Protein AF-A0AAW2PVL2-F1 (afdb_monomer_lite)

pLDDT: mean 72.45, std 17.01, range [35.97, 93.38]

Secondary structure (DSSP, 8-state):
---TT--HHHHHHHHHHHHHHHHHTTSTTS-S-----SSHHHHHHHHHHHTT-SSS---------------EEEEEEE-SSEEEEEEEE--TT---EEEEEEE-TT-B--STTT-B--EEEEE-TT--S-------

Sequence (136 aa):
MRTGTESEEQIQKRLRNAKAELEQRNSPGLFDHILVNDNLDTCYEKLKKLLGLADGVKSTQESVLKPVDVSLEHTVSKTDHKILINCGARELGKPAKNMFVLDLALMKGGAPGRTRGLRFYTIDPSSNGFDAEALS

Radius of gyration: 24.82 Å; chains: 1; bounding box: 62×37×52 Å

InterPro domains:
  IPR008145 Guanylate kinase/L-type calcium channel beta subunit [PF00625] (2-51)
  IPR027417 P-loop containing nucleoside triphosphate hydrolase [G3DSA:3.40.50.300] (1-52)
  IPR027417 P-loop containing nucleoside triphosphate hydrolase [SSF52540] (3-51)

Structure (mmCIF, N/CA/C/O backbone):
data_AF-A0AAW2PVL2-F1
#
_entry.id   AF-A0AAW2PVL2-F1
#
loop_
_atom_site.group_PDB
_atom_site.id
_atom_site.type_symbol
_atom_site.label_atom_id
_atom_site.label_alt_id
_atom_site.label_comp_id
_atom_site.label_asym_id
_atom_site.label_entity_id
_atom_site.label_seq_id
_atom_site.pdbx_PDB_ins_code
_atom_site.Cartn_x
_atom_site.Cartn_y
_atom_site.Cartn_z
_atom_site.occupancy
_atom_site.B_iso_or_equiv
_atom_site.auth_seq_id
_atom_site.auth_comp_id
_atom_site.auth_asym_id
_atom_site.auth_atom_id
_atom_site.pdbx_PDB_model_num
ATOM 1 N N . MET A 1 1 ? -26.236 4.013 12.114 1.00 43.38 1 MET A N 1
ATOM 2 C CA . MET A 1 1 ? -26.131 2.632 12.632 1.00 43.38 1 MET A CA 1
ATOM 3 C C . MET A 1 1 ? -25.127 2.669 13.780 1.00 43.38 1 MET A C 1
ATOM 5 O O . MET A 1 1 ? -23.994 3.054 13.535 1.00 43.38 1 MET A O 1
ATOM 9 N N . ARG A 1 2 ? -25.538 2.430 15.034 1.00 44.91 2 ARG A N 1
ATOM 10 C CA . ARG A 1 2 ? -24.586 2.288 16.151 1.00 44.91 2 ARG A CA 1
ATOM 11 C C . ARG A 1 2 ? -24.025 0.868 16.069 1.00 44.91 2 ARG A C 1
ATOM 13 O O . ARG A 1 2 ? -24.807 -0.077 16.131 1.00 44.91 2 ARG A O 1
ATOM 20 N N . THR A 1 3 ? -22.719 0.710 15.876 1.00 60.12 3 THR A N 1
ATOM 21 C CA . THR A 1 3 ? -22.041 -0.579 16.057 1.00 60.12 3 THR A CA 1
ATOM 22 C C . THR A 1 3 ? -22.243 -0.984 17.518 1.00 60.12 3 THR A C 1
ATOM 24 O O . THR A 1 3 ? -21.712 -0.342 18.416 1.00 60.12 3 THR A O 1
ATOM 27 N N . GLY A 1 4 ? -23.074 -1.996 17.780 1.00 59.78 4 GLY A N 1
ATOM 28 C CA . GLY A 1 4 ? -23.516 -2.375 19.133 1.00 59.78 4 GLY A CA 1
ATOM 29 C C . GLY A 1 4 ? -22.434 -2.966 20.048 1.00 59.78 4 GLY A C 1
ATOM 30 O O . GLY A 1 4 ? -22.766 -3.535 21.080 1.00 59.78 4 GLY A O 1
ATOM 31 N N . THR A 1 5 ? -21.159 -2.869 19.672 1.00 59.12 5 THR A N 1
ATOM 32 C CA . THR A 1 5 ? -20.019 -3.505 20.349 1.00 59.12 5 THR A CA 1
ATOM 33 C C . THR A 1 5 ? -18.901 -2.524 20.705 1.00 59.12 5 THR A C 1
ATOM 35 O O . THR A 1 5 ? -17.828 -2.957 21.111 1.00 59.12 5 THR A O 1
ATOM 38 N N . GLU A 1 6 ? -19.110 -1.219 20.528 1.00 60.91 6 GLU A N 1
ATOM 39 C CA . GLU A 1 6 ? -18.089 -0.198 20.784 1.00 60.91 6 GLU A CA 1
ATOM 40 C C . GLU A 1 6 ? -18.513 0.741 21.912 1.00 60.91 6 GLU A C 1
ATOM 42 O O . GLU A 1 6 ? -19.671 1.160 21.973 1.00 60.91 6 GLU A O 1
ATOM 47 N N . SER A 1 7 ? -17.573 1.084 22.798 1.00 73.88 7 SER A N 1
ATOM 48 C CA . SER A 1 7 ? -17.807 2.096 23.831 1.00 73.88 7 SER A CA 1
ATOM 49 C C . SER A 1 7 ? -17.873 3.500 23.217 1.00 73.88 7 SER A C 1
ATOM 51 O O . SER A 1 7 ? -17.339 3.754 22.131 1.00 73.88 7 SER A O 1
ATOM 53 N N . GLU A 1 8 ? -18.516 4.442 23.905 1.00 75.94 8 GLU A N 1
ATOM 54 C CA . GLU A 1 8 ? -18.690 5.811 23.407 1.00 75.94 8 GLU A CA 1
ATOM 55 C C . GLU A 1 8 ? -17.344 6.518 23.170 1.00 75.94 8 GLU A C 1
ATOM 57 O O . GLU A 1 8 ? -17.177 7.237 22.183 1.00 75.94 8 GLU A O 1
ATOM 62 N N . GLU A 1 9 ? -16.335 6.220 23.988 1.00 74.94 9 GLU A N 1
ATOM 63 C CA . GLU A 1 9 ? -14.974 6.739 23.843 1.00 74.94 9 GLU A CA 1
ATOM 64 C C . GLU A 1 9 ? -14.282 6.196 22.583 1.00 74.94 9 GLU A C 1
ATOM 66 O O . GLU A 1 9 ? -13.552 6.920 21.898 1.00 74.94 9 GLU A O 1
ATOM 71 N N . GLN A 1 10 ? -14.522 4.925 22.239 1.00 75.19 10 GLN A N 1
ATOM 72 C CA . GLN A 1 10 ? -13.975 4.306 21.029 1.00 75.19 10 GLN A CA 1
ATOM 73 C C . GLN A 1 10 ? -14.622 4.883 19.767 1.00 75.19 10 GLN A C 1
ATOM 75 O O . GLN A 1 10 ? -13.918 5.183 18.796 1.00 75.19 10 GLN A O 1
ATOM 80 N N . ILE A 1 11 ? -15.935 5.121 19.807 1.00 77.75 11 ILE A N 1
ATOM 81 C CA . ILE A 1 11 ? -16.680 5.771 18.724 1.00 77.75 11 ILE A CA 1
ATOM 82 C C . ILE A 1 11 ? -16.166 7.199 18.515 1.00 77.75 11 ILE A C 1
ATOM 84 O O . ILE A 1 11 ? -15.852 7.578 17.387 1.00 77.75 11 ILE A O 1
ATOM 88 N N . GLN A 1 12 ? -16.000 7.983 19.586 1.00 79.25 12 GLN A N 1
ATOM 89 C CA . GLN A 1 12 ? -15.464 9.345 19.494 1.00 79.25 12 GLN A CA 1
ATOM 90 C C . GLN A 1 12 ? -14.045 9.377 18.917 1.00 79.25 12 GLN A C 1
ATOM 92 O O . GLN A 1 12 ? -13.734 10.229 18.080 1.00 79.25 12 GLN A O 1
ATOM 97 N N . LYS A 1 13 ? -13.186 8.429 19.313 1.00 81.75 13 LYS A N 1
ATOM 98 C CA . LYS A 1 13 ? -11.830 8.312 18.765 1.00 81.75 13 LYS A CA 1
ATOM 99 C C . LYS A 1 13 ? -11.852 8.007 17.266 1.00 81.75 13 LYS A C 1
ATOM 101 O O . LYS A 1 13 ? -11.143 8.666 16.507 1.00 81.75 13 LYS A O 1
ATOM 106 N N . ARG A 1 14 ? -12.687 7.059 16.825 1.00 83.31 14 ARG A N 1
ATOM 107 C CA . ARG A 1 14 ? -12.856 6.736 15.398 1.00 83.31 14 ARG A CA 1
ATOM 108 C C . ARG A 1 14 ? -13.403 7.922 14.604 1.00 83.31 14 ARG A C 1
ATOM 110 O O . ARG A 1 14 ? -12.880 8.211 13.535 1.00 83.31 14 ARG A O 1
ATOM 117 N N . LEU A 1 15 ? -14.378 8.654 15.146 1.00 82.94 15 LEU A N 1
ATOM 118 C CA . LEU A 1 15 ? -14.938 9.853 14.511 1.00 82.94 15 LEU A CA 1
ATOM 119 C C . LEU A 1 15 ? -13.904 10.971 14.351 1.00 82.94 15 LEU A C 1
ATOM 121 O O . LEU A 1 15 ? -13.831 11.587 13.288 1.00 82.94 15 LEU A O 1
ATOM 125 N N . ARG A 1 16 ? -13.085 11.229 15.381 1.00 83.12 16 ARG A N 1
ATOM 126 C CA . ARG A 1 16 ? -12.011 12.231 15.302 1.00 83.12 16 ARG A CA 1
ATOM 127 C C . ARG A 1 16 ? -11.008 11.876 14.203 1.00 83.12 16 ARG A C 1
ATOM 129 O O . ARG A 1 16 ? -10.645 12.752 13.423 1.00 83.12 16 ARG A O 1
ATOM 136 N N . ASN A 1 17 ? -10.595 10.613 14.130 1.00 82.50 17 ASN A N 1
ATOM 137 C CA . ASN A 1 17 ? -9.660 10.145 13.108 1.00 82.50 17 ASN A CA 1
ATOM 138 C C . ASN A 1 17 ? -10.270 10.237 11.704 1.00 82.50 17 ASN A C 1
ATOM 140 O O . ASN A 1 17 ? -9.663 10.832 10.821 1.00 82.50 17 ASN A O 1
ATOM 144 N N . ALA A 1 18 ? -11.503 9.754 11.526 1.00 83.19 18 ALA A N 1
ATOM 145 C CA . ALA A 1 18 ? -12.207 9.814 10.248 1.00 83.19 18 ALA A CA 1
ATOM 146 C C . ALA A 1 18 ? -12.382 11.257 9.746 1.00 83.19 18 ALA A C 1
ATOM 148 O O . ALA A 1 18 ? -12.256 11.516 8.552 1.00 83.19 18 ALA A O 1
ATOM 149 N N . LYS A 1 19 ? -12.625 12.222 10.646 1.00 83.19 19 LYS A N 1
ATOM 150 C CA . LYS A 1 19 ? -12.682 13.643 10.279 1.00 83.19 19 LYS A CA 1
ATOM 151 C C . LYS A 1 19 ? -11.333 14.150 9.757 1.00 83.19 19 LYS A C 1
ATOM 153 O O . LYS A 1 19 ? -11.304 14.807 8.723 1.00 83.19 19 LYS A O 1
ATOM 158 N N . ALA A 1 20 ? -10.236 13.822 10.440 1.00 82.06 20 ALA A N 1
ATOM 159 C CA . ALA A 1 20 ? -8.895 14.217 10.010 1.00 82.06 20 ALA A CA 1
ATOM 160 C C . ALA A 1 20 ? -8.509 13.582 8.658 1.00 82.06 20 ALA A C 1
ATOM 162 O O . ALA A 1 20 ? -7.948 14.255 7.797 1.00 82.06 20 ALA A O 1
ATOM 163 N N . GLU A 1 21 ? -8.862 12.312 8.440 1.00 81.56 21 GLU A N 1
ATOM 164 C CA . GLU A 1 21 ? -8.648 11.609 7.167 1.00 81.56 21 GLU A CA 1
ATOM 165 C C . GLU A 1 21 ? -9.470 12.230 6.021 1.00 81.56 21 GLU A C 1
ATOM 167 O O . GLU A 1 21 ? -8.961 12.414 4.915 1.00 81.56 21 GLU A O 1
ATOM 172 N N . LEU A 1 22 ? -10.723 12.626 6.282 1.00 79.12 22 LEU A N 1
ATOM 173 C CA . LEU A 1 22 ? -11.572 13.316 5.303 1.00 79.12 22 LEU A CA 1
ATOM 174 C C . LEU A 1 22 ? -11.073 14.724 4.953 1.00 79.12 22 LEU A C 1
ATOM 176 O O . LEU A 1 22 ? -11.235 15.157 3.815 1.00 79.12 22 LEU A O 1
ATOM 180 N N . GLU A 1 23 ? -10.469 15.445 5.896 1.00 78.69 23 GLU A N 1
ATOM 181 C CA . GLU A 1 23 ? -9.846 16.744 5.615 1.00 78.69 23 GLU A CA 1
ATOM 182 C C . GLU A 1 23 ? -8.598 16.576 4.731 1.00 78.69 23 GLU A C 1
ATOM 184 O O . GLU A 1 23 ? -8.410 17.336 3.779 1.00 78.69 23 GLU A O 1
ATOM 189 N N . GLN A 1 24 ? -7.799 15.528 4.968 1.00 71.56 24 GLN A N 1
ATOM 190 C CA . GLN A 1 24 ? -6.629 15.193 4.143 1.00 71.56 24 GLN A CA 1
ATOM 191 C C . GLN A 1 24 ? -6.998 14.679 2.746 1.00 71.56 24 GLN A C 1
ATOM 193 O O . GLN A 1 24 ? -6.234 14.872 1.798 1.00 71.56 24 GLN A O 1
ATOM 198 N N . ARG A 1 25 ? -8.184 14.083 2.582 1.00 72.31 25 ARG A N 1
ATOM 199 C CA . ARG A 1 25 ? -8.684 13.587 1.292 1.00 72.31 25 ARG A CA 1
ATOM 200 C C . ARG A 1 25 ? -8.769 14.656 0.200 1.00 72.31 25 ARG A C 1
ATOM 202 O O . ARG A 1 25 ? -8.687 14.308 -0.973 1.00 72.31 25 ARG A O 1
ATOM 209 N N . ASN A 1 26 ? -8.932 15.929 0.552 1.00 67.56 26 ASN A N 1
ATOM 210 C CA . ASN A 1 26 ? -9.024 17.015 -0.431 1.00 67.56 26 ASN A CA 1
ATOM 211 C C . ASN A 1 26 ? -7.662 17.442 -1.001 1.00 67.56 26 ASN A C 1
ATOM 213 O O . ASN A 1 26 ? -7.602 18.383 -1.794 1.00 67.56 26 ASN A O 1
ATOM 217 N N . SER A 1 27 ? -6.569 16.789 -0.596 1.00 74.81 27 SER A N 1
ATOM 218 C CA . SER A 1 27 ? -5.261 17.037 -1.188 1.00 74.81 27 SER A CA 1
ATOM 219 C C . SER A 1 27 ? -5.257 16.611 -2.667 1.00 74.81 27 SER A C 1
ATOM 221 O O . SER A 1 27 ? -5.623 15.476 -2.994 1.00 74.81 27 SER A O 1
ATOM 223 N N . PRO A 1 28 ? -4.890 17.518 -3.592 1.00 70.38 28 PRO A N 1
ATOM 224 C CA . PRO A 1 28 ? -4.868 17.204 -5.013 1.00 70.38 28 PRO A CA 1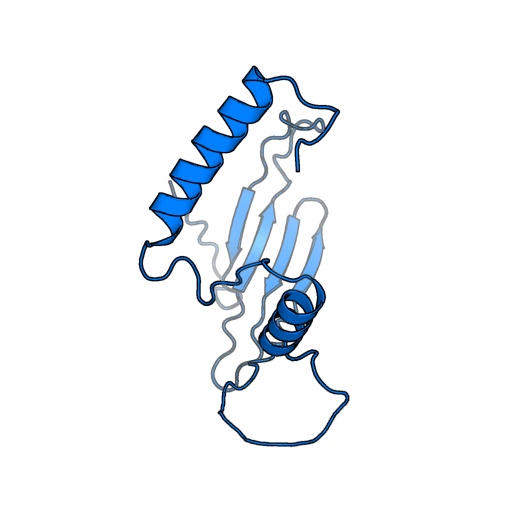
ATOM 225 C C . PRO A 1 28 ? -3.845 16.094 -5.282 1.00 70.38 28 PRO A C 1
ATOM 227 O O . PRO A 1 28 ? -2.683 16.213 -4.899 1.00 70.38 28 PRO A O 1
ATOM 230 N N . GLY A 1 29 ? -4.286 15.016 -5.935 1.00 72.06 29 GLY A N 1
ATOM 231 C CA . GLY A 1 29 ? -3.442 13.873 -6.300 1.00 72.06 29 GLY A CA 1
ATOM 232 C C . GLY A 1 29 ? -3.384 12.729 -5.282 1.00 72.06 29 GLY A C 1
ATOM 233 O O . GLY A 1 29 ? -2.659 11.771 -5.525 1.00 72.06 29 GLY A O 1
ATOM 234 N N . LEU A 1 30 ? -4.127 12.789 -4.168 1.00 75.31 30 LEU A N 1
ATOM 235 C CA . LEU A 1 30 ? -4.157 11.683 -3.199 1.00 75.31 30 LEU A CA 1
ATOM 236 C C . LEU A 1 30 ? -5.126 10.557 -3.592 1.00 75.31 30 LEU A C 1
ATOM 238 O O . LEU A 1 30 ? -4.860 9.391 -3.312 1.00 75.31 30 LEU A O 1
ATOM 242 N N . PHE A 1 31 ? -6.245 10.899 -4.235 1.00 79.19 31 PHE A N 1
ATOM 243 C CA . PHE A 1 31 ? -7.246 9.938 -4.696 1.00 79.19 31 PHE A CA 1
ATOM 244 C C . PHE A 1 31 ? -7.705 10.278 -6.113 1.00 79.19 31 PHE A C 1
ATOM 246 O O . PHE A 1 31 ? -8.095 11.415 -6.379 1.00 79.19 31 PHE A O 1
ATOM 253 N N . ASP A 1 32 ? -7.734 9.279 -6.993 1.00 79.62 32 ASP A N 1
ATOM 254 C CA . ASP A 1 32 ? -8.221 9.427 -8.371 1.00 79.62 32 ASP A CA 1
ATOM 255 C C . ASP A 1 32 ? -9.754 9.464 -8.440 1.00 79.62 32 ASP A C 1
ATOM 257 O O . ASP A 1 32 ? -10.353 10.149 -9.273 1.00 79.62 32 ASP A O 1
ATOM 261 N N . HIS A 1 33 ? -10.410 8.737 -7.528 1.00 79.44 33 HIS A N 1
ATOM 262 C CA . HIS A 1 33 ? -11.858 8.588 -7.496 1.00 79.44 33 HIS A CA 1
ATOM 263 C C . HIS A 1 33 ? -12.409 8.605 -6.075 1.00 79.44 33 HIS A C 1
ATOM 265 O O . HIS A 1 33 ? -11.828 8.076 -5.131 1.00 79.44 33 HIS A O 1
ATOM 271 N N . ILE A 1 34 ? -13.596 9.189 -5.946 1.00 81.62 34 ILE A N 1
ATOM 272 C CA . ILE A 1 34 ? -14.353 9.250 -4.704 1.00 81.62 34 ILE A CA 1
ATOM 273 C C . ILE A 1 34 ? -15.602 8.400 -4.882 1.00 81.62 34 ILE A C 1
ATOM 275 O O . ILE A 1 34 ? -16.438 8.687 -5.740 1.00 81.62 34 ILE A O 1
ATOM 279 N N . LEU A 1 35 ? -15.757 7.395 -4.026 1.00 83.06 35 LEU A N 1
ATOM 280 C CA . LEU A 1 35 ? -16.945 6.558 -3.981 1.00 83.06 35 LEU A CA 1
ATOM 281 C C . LEU A 1 35 ? -17.710 6.815 -2.680 1.00 83.06 35 LEU A C 1
ATOM 283 O O . LEU A 1 35 ? -17.178 6.618 -1.589 1.00 83.06 35 LEU A O 1
ATOM 287 N N . VAL A 1 36 ? -18.957 7.272 -2.797 1.00 83.31 36 VAL A N 1
ATOM 288 C CA . VAL A 1 36 ? -19.847 7.485 -1.649 1.00 83.31 36 VAL A CA 1
ATOM 289 C C . VAL A 1 36 ? -20.764 6.272 -1.516 1.00 83.31 36 VAL A C 1
ATOM 291 O O . VAL A 1 36 ? -21.528 5.962 -2.432 1.00 83.31 36 VAL A O 1
ATOM 294 N N . ASN A 1 37 ? -20.663 5.570 -0.387 1.00 85.38 37 ASN A N 1
ATOM 295 C CA . ASN A 1 37 ? -21.428 4.355 -0.108 1.00 85.38 37 ASN A CA 1
ATOM 296 C 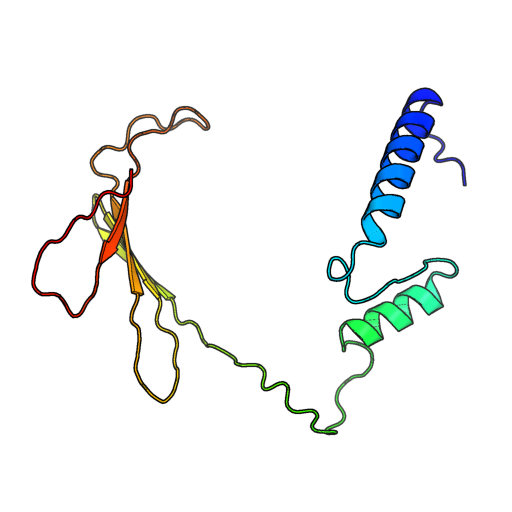C . ASN A 1 37 ? -22.800 4.667 0.513 1.00 85.38 37 ASN A C 1
ATOM 298 O O . ASN A 1 37 ? -23.073 4.279 1.647 1.00 85.38 37 ASN A O 1
ATOM 302 N N . ASP A 1 38 ? -23.649 5.389 -0.220 1.00 83.19 38 ASP A N 1
ATOM 303 C CA . ASP A 1 38 ? -25.014 5.704 0.233 1.00 83.19 38 ASP A CA 1
ATOM 304 C C . ASP A 1 38 ? -25.986 4.539 -0.011 1.00 83.19 38 ASP A C 1
ATOM 306 O O . ASP A 1 38 ? -26.903 4.295 0.771 1.00 83.19 38 ASP A O 1
ATOM 310 N N . ASN A 1 39 ? -25.778 3.799 -1.102 1.00 87.44 39 ASN A N 1
ATOM 311 C CA . ASN A 1 39 ? -26.548 2.616 -1.462 1.00 87.44 39 ASN A CA 1
ATOM 312 C C . ASN A 1 39 ? -25.589 1.516 -1.932 1.00 87.44 39 ASN A C 1
ATOM 314 O O . ASN A 1 39 ? -24.812 1.728 -2.865 1.00 87.44 39 ASN A O 1
ATOM 318 N N . LEU A 1 40 ? -25.677 0.350 -1.287 1.00 84.50 40 LEU A N 1
ATOM 319 C CA . LEU A 1 40 ? -24.764 -0.776 -1.480 1.00 84.50 40 LEU A CA 1
ATOM 320 C C . LEU A 1 40 ? -24.685 -1.215 -2.950 1.00 84.50 40 LEU A C 1
ATOM 322 O O . LEU A 1 40 ? -23.586 -1.317 -3.490 1.00 84.50 40 LEU A O 1
ATOM 326 N N . ASP A 1 41 ? -25.832 -1.417 -3.601 1.00 83.56 41 ASP A N 1
ATOM 327 C CA . ASP A 1 41 ? -25.911 -1.923 -4.975 1.00 83.56 41 ASP A CA 1
ATOM 328 C C . ASP A 1 41 ? -25.278 -0.937 -5.963 1.00 83.56 41 ASP A C 1
ATOM 330 O O . ASP A 1 41 ? -24.400 -1.288 -6.749 1.00 83.56 41 ASP A O 1
ATOM 334 N N . THR A 1 42 ? -25.648 0.341 -5.876 1.00 84.56 42 THR A N 1
ATOM 335 C CA . THR A 1 42 ? -25.101 1.379 -6.764 1.00 84.56 42 THR A CA 1
ATOM 336 C C . THR A 1 42 ? -23.618 1.651 -6.524 1.00 84.56 42 THR A C 1
ATOM 338 O O . THR A 1 42 ? -22.882 1.943 -7.467 1.00 84.56 42 THR A O 1
ATOM 341 N N . CYS A 1 43 ? -23.170 1.567 -5.271 1.00 86.94 43 CYS A N 1
ATOM 342 C CA . CYS A 1 43 ? -21.775 1.733 -4.888 1.00 86.94 43 CYS A CA 1
ATOM 343 C C . CYS A 1 43 ? -20.935 0.584 -5.450 1.00 86.94 43 CYS A C 1
ATOM 345 O O . CYS A 1 43 ? -19.882 0.811 -6.045 1.00 86.94 43 CYS A O 1
ATOM 347 N N . TYR A 1 44 ? -21.454 -0.639 -5.345 1.00 85.38 44 TYR A N 1
ATOM 348 C CA . TYR A 1 44 ? -20.818 -1.837 -5.865 1.00 85.38 44 TYR A CA 1
ATOM 349 C C . TYR A 1 44 ? -20.725 -1.830 -7.394 1.00 85.38 44 TYR A C 1
ATOM 351 O O . TYR A 1 44 ? -19.656 -2.101 -7.936 1.00 85.38 44 TYR A O 1
ATOM 359 N N . GLU A 1 45 ? -21.783 -1.430 -8.099 1.00 84.56 45 GLU A N 1
ATOM 360 C CA . GLU A 1 45 ? -21.750 -1.309 -9.562 1.00 84.56 45 GLU A CA 1
ATOM 361 C C . GLU A 1 45 ? -20.789 -0.209 -10.038 1.00 84.56 45 GLU A C 1
ATOM 363 O O . GLU A 1 45 ? -20.010 -0.408 -10.974 1.00 84.56 45 GLU A O 1
ATOM 368 N N . LYS A 1 46 ? -20.752 0.939 -9.350 1.00 84.50 46 LYS A N 1
ATOM 369 C CA . LYS A 1 46 ? -19.754 1.987 -9.620 1.00 84.50 46 LYS A CA 1
ATOM 370 C C . LYS A 1 46 ? -18.333 1.486 -9.371 1.00 84.50 46 LYS A C 1
ATOM 372 O O . LYS A 1 46 ? -17.457 1.753 -10.188 1.00 84.50 46 LYS A O 1
ATOM 377 N N . LEU A 1 47 ? -18.107 0.738 -8.291 1.00 87.25 47 LEU A N 1
ATOM 378 C CA . LEU A 1 47 ? -16.805 0.149 -7.985 1.00 87.25 47 LEU A CA 1
ATOM 379 C C . LEU A 1 47 ? -16.381 -0.864 -9.053 1.00 87.25 47 LEU A C 1
ATOM 381 O O . LEU A 1 47 ? -15.265 -0.779 -9.556 1.00 87.25 47 LEU A O 1
ATOM 385 N N . LYS A 1 48 ? -17.272 -1.777 -9.457 1.00 86.12 48 LYS A N 1
ATOM 386 C CA . LYS A 1 48 ? -17.013 -2.712 -10.562 1.00 86.12 48 LYS A CA 1
ATOM 387 C C . LYS A 1 48 ? -16.640 -1.981 -11.842 1.00 86.12 48 LYS A C 1
ATOM 389 O O . LYS A 1 48 ? -15.707 -2.393 -12.521 1.00 86.12 48 LYS A O 1
ATOM 394 N N . LYS A 1 49 ? -17.345 -0.895 -12.161 1.00 84.88 49 LYS A N 1
ATOM 395 C CA . LYS A 1 49 ? -17.062 -0.077 -13.341 1.00 84.88 49 LYS A CA 1
ATOM 396 C C . LYS A 1 49 ? -15.690 0.593 -13.259 1.00 84.88 49 LYS A C 1
ATOM 398 O O . LYS A 1 49 ? -14.965 0.565 -14.246 1.00 84.88 49 LYS A O 1
ATOM 403 N N . LEU A 1 50 ? -15.320 1.141 -12.099 1.00 84.38 50 LEU A N 1
ATOM 404 C CA . LEU A 1 50 ? -13.987 1.713 -11.868 1.00 84.38 50 LEU A CA 1
ATOM 405 C C . LEU A 1 50 ? -12.876 0.662 -11.998 1.00 84.38 50 LEU A C 1
ATOM 407 O O . LEU A 1 50 ? -11.815 0.957 -12.532 1.00 84.38 50 LEU A O 1
ATOM 411 N N . LEU A 1 51 ? -13.135 -0.570 -11.557 1.00 85.50 51 LEU A N 1
ATOM 412 C CA . LEU A 1 51 ? -12.194 -1.689 -11.650 1.00 85.50 51 LEU A CA 1
ATOM 413 C C . LEU A 1 51 ? -12.220 -2.411 -13.011 1.00 85.50 51 LEU A C 1
ATOM 415 O O . LEU A 1 51 ? -11.496 -3.385 -13.191 1.00 85.50 51 LEU A O 1
ATOM 419 N N . GLY A 1 52 ? -13.060 -1.979 -13.960 1.00 82.06 52 GLY A N 1
ATOM 420 C CA . GLY A 1 52 ? -13.193 -2.626 -15.271 1.00 82.06 52 GLY A CA 1
ATOM 421 C C . GLY A 1 52 ? -13.825 -4.025 -15.232 1.00 82.06 52 GLY A C 1
ATOM 422 O O . GLY A 1 52 ? -13.693 -4.787 -16.183 1.00 82.06 52 GLY A O 1
ATOM 423 N N . LEU A 1 53 ? -14.522 -4.371 -14.146 1.00 80.69 53 LEU A N 1
ATOM 424 C CA . LEU A 1 53 ? -15.147 -5.681 -13.913 1.00 80.69 53 LEU A CA 1
ATOM 425 C C . LEU A 1 53 ? -16.620 -5.737 -14.352 1.00 80.69 53 LEU A C 1
ATOM 427 O O . LEU A 1 53 ? -17.287 -6.745 -14.126 1.00 80.69 53 LEU A O 1
ATOM 431 N N . ALA A 1 54 ? -17.152 -4.642 -14.903 1.00 67.94 54 ALA A N 1
ATOM 432 C CA . ALA A 1 54 ? -18.589 -4.462 -15.098 1.00 67.94 54 ALA A CA 1
ATOM 433 C C . ALA A 1 54 ? -19.205 -5.298 -16.231 1.00 67.94 54 ALA A C 1
ATOM 435 O O . ALA A 1 54 ? -20.414 -5.465 -16.216 1.00 67.94 54 ALA A O 1
ATOM 436 N N . ASP A 1 55 ? -18.433 -5.878 -17.153 1.00 62.06 55 ASP A N 1
ATOM 437 C CA . ASP A 1 55 ? -19.006 -6.735 -18.194 1.00 62.06 55 ASP A CA 1
ATOM 438 C C . ASP A 1 55 ? -18.029 -7.819 -18.654 1.00 62.06 55 ASP A C 1
ATOM 440 O O . ASP A 1 55 ? -16.861 -7.564 -18.954 1.00 62.06 55 ASP A O 1
ATOM 444 N N . GLY A 1 56 ? -18.534 -9.048 -18.775 1.00 60.75 56 GLY A N 1
ATOM 445 C CA . GLY A 1 56 ? -17.868 -10.085 -19.549 1.00 60.75 56 GLY A CA 1
ATOM 446 C C . GLY A 1 56 ? -17.705 -9.624 -21.001 1.00 60.75 56 GLY A C 1
ATOM 447 O O . GLY A 1 56 ? -18.687 -9.503 -21.723 1.00 60.75 56 GLY A O 1
ATOM 448 N N . VAL A 1 57 ? -16.456 -9.358 -21.393 1.00 56.47 57 VAL A N 1
ATOM 449 C CA . VAL A 1 57 ? -15.907 -9.243 -22.758 1.00 56.47 57 VAL A CA 1
ATOM 450 C C . VAL A 1 57 ? -16.873 -8.736 -23.838 1.00 56.47 57 VAL A C 1
ATOM 452 O O . VAL A 1 57 ? -17.576 -9.537 -24.451 1.00 56.47 57 VAL A O 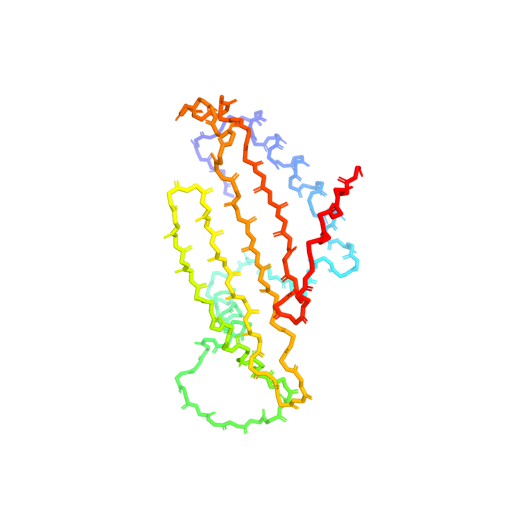1
ATOM 455 N N . LYS A 1 58 ? -16.748 -7.451 -24.215 1.00 46.06 58 LYS A N 1
ATOM 456 C CA . LYS A 1 58 ? -16.887 -6.979 -25.612 1.00 46.06 58 LYS A CA 1
ATOM 457 C C . LYS A 1 58 ? -15.912 -5.824 -25.906 1.00 46.06 58 LYS A C 1
ATOM 459 O O . LYS A 1 58 ? -16.139 -4.691 -25.512 1.00 46.06 58 LYS A O 1
ATOM 464 N N . SER A 1 59 ? -14.818 -6.175 -26.585 1.00 47.00 59 SER A N 1
ATOM 465 C CA . SER A 1 59 ? -14.037 -5.403 -27.572 1.00 47.00 59 SER A CA 1
ATOM 466 C C . SER A 1 59 ? -14.277 -3.879 -27.708 1.00 47.00 59 SER A C 1
ATOM 468 O O . SER A 1 59 ? -15.277 -3.454 -28.279 1.00 47.00 59 SER A O 1
ATOM 470 N N . THR A 1 60 ? -13.220 -3.121 -27.384 1.00 39.56 60 THR A N 1
ATOM 471 C CA . THR A 1 60 ? -12.648 -1.983 -28.148 1.00 39.56 60 THR A CA 1
ATOM 472 C C . THR A 1 60 ? -13.412 -0.651 -28.224 1.00 39.56 60 THR A C 1
ATOM 474 O O . THR A 1 60 ? -14.147 -0.378 -29.171 1.00 39.56 60 THR A O 1
ATOM 477 N N . GLN A 1 61 ? -13.037 0.273 -27.333 1.00 43.28 61 GLN A N 1
ATOM 478 C CA . GLN A 1 61 ? -12.611 1.618 -27.740 1.00 43.28 61 GLN A CA 1
ATOM 479 C C . GLN A 1 61 ? -11.258 1.907 -27.082 1.00 43.28 61 GLN A C 1
ATOM 481 O O . GLN A 1 61 ? -11.092 1.902 -25.865 1.00 43.28 61 GLN A O 1
ATOM 486 N N . GLU A 1 62 ? -10.286 2.068 -27.961 1.00 51.47 62 GLU A N 1
ATOM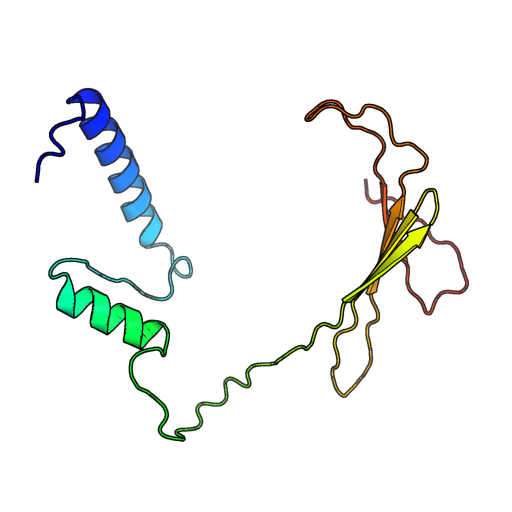 487 C CA . GLU A 1 62 ? -8.853 2.173 -27.769 1.00 51.47 62 GLU A CA 1
ATOM 488 C C . GLU A 1 62 ? -8.487 3.573 -27.252 1.00 51.47 62 GLU A C 1
ATOM 490 O O . GLU A 1 62 ? -8.049 4.439 -28.001 1.00 51.47 62 GLU A O 1
ATOM 495 N N . SER A 1 63 ? -8.665 3.828 -25.953 1.00 45.06 63 SER A N 1
ATOM 496 C CA . SER A 1 63 ? -7.841 4.835 -25.280 1.00 45.06 63 SER A CA 1
ATOM 497 C C . SER A 1 63 ? -6.566 4.129 -24.849 1.00 45.06 63 SER A C 1
ATOM 499 O O . SER A 1 63 ? -6.580 3.338 -23.906 1.00 45.06 63 SER A O 1
ATOM 501 N N . VAL A 1 64 ? -5.497 4.366 -25.605 1.00 45.31 64 VAL A N 1
ATOM 502 C CA . VAL A 1 64 ? -4.154 3.800 -25.448 1.00 45.31 64 VAL A CA 1
ATOM 503 C C . VAL A 1 64 ? -3.566 4.172 -24.080 1.00 45.31 64 VAL A C 1
ATOM 505 O O . VAL A 1 64 ? -2.674 5.002 -23.963 1.00 45.31 64 VAL A O 1
ATOM 508 N N . LEU A 1 65 ? -4.032 3.526 -23.020 1.00 44.34 65 LEU A N 1
ATOM 509 C CA . LEU A 1 65 ? -3.126 3.038 -22.001 1.00 44.34 65 LEU A CA 1
ATOM 510 C C . LEU A 1 65 ? -2.758 1.654 -22.494 1.00 44.34 65 LEU A C 1
ATOM 512 O O . LEU A 1 65 ? -3.501 0.696 -22.293 1.00 44.34 65 LEU A O 1
ATOM 516 N N . LYS A 1 66 ? -1.631 1.554 -23.210 1.00 41.88 66 LYS A N 1
ATOM 517 C CA . LYS A 1 66 ? -0.967 0.258 -23.302 1.00 41.88 66 LYS A CA 1
ATOM 518 C C . LYS A 1 66 ? -0.842 -0.205 -21.850 1.00 41.88 66 LYS A C 1
ATOM 520 O O . LYS A 1 66 ? -0.217 0.521 -21.072 1.00 41.88 66 LYS A O 1
ATOM 525 N N . PRO A 1 67 ? -1.408 -1.357 -21.456 1.00 39.19 67 PRO A N 1
ATOM 526 C CA . PRO A 1 67 ? -0.817 -2.073 -20.353 1.00 39.19 67 PRO A CA 1
ATOM 527 C C . PRO A 1 67 ? 0.597 -2.308 -20.860 1.00 39.19 67 PRO A C 1
ATOM 529 O O . PRO A 1 67 ? 0.813 -3.091 -21.788 1.00 39.19 67 PRO A O 1
ATOM 532 N N . VAL A 1 68 ? 1.557 -1.538 -20.359 1.00 43.12 68 VAL A N 1
ATOM 533 C CA . VAL A 1 68 ? 2.921 -2.019 -20.393 1.00 43.12 68 VAL A CA 1
ATOM 534 C C . VAL A 1 68 ? 2.845 -3.202 -19.444 1.00 43.12 68 VAL A C 1
ATOM 536 O O . VAL A 1 68 ? 3.003 -3.065 -18.236 1.00 43.12 68 VAL A O 1
ATOM 539 N N . ASP A 1 69 ? 2.493 -4.363 -19.994 1.00 50.94 69 ASP A N 1
ATOM 540 C CA . ASP A 1 69 ? 2.967 -5.621 -19.468 1.00 50.94 69 ASP A CA 1
ATOM 541 C C . ASP A 1 69 ? 4.482 -5.539 -19.623 1.00 50.94 69 ASP A C 1
ATOM 543 O O . ASP A 1 69 ? 5.086 -6.052 -20.564 1.00 50.94 69 ASP A O 1
ATOM 547 N N . VAL A 1 70 ? 5.115 -4.787 -18.722 1.00 50.72 70 VAL A N 1
ATOM 548 C CA . VAL A 1 70 ? 6.494 -5.046 -18.377 1.00 50.72 70 VAL A CA 1
ATOM 549 C C . VAL A 1 70 ? 6.377 -6.380 -17.670 1.00 50.72 70 VAL A C 1
ATOM 551 O O . VAL A 1 70 ? 6.223 -6.439 -16.453 1.00 50.72 70 VAL A O 1
ATOM 554 N N . SER A 1 71 ? 6.371 -7.446 -18.476 1.00 50.72 71 SER A N 1
ATOM 555 C CA . SER A 1 71 ? 6.772 -8.785 -18.082 1.00 50.72 71 SER A CA 1
ATOM 556 C C . SER A 1 71 ? 8.172 -8.617 -17.505 1.00 50.72 71 SER A C 1
ATOM 558 O O . SER A 1 71 ? 9.191 -8.691 -18.195 1.00 50.72 71 SER A O 1
ATOM 560 N N . LEU A 1 72 ? 8.195 -8.216 -16.240 1.00 58.78 72 LEU A N 1
ATOM 561 C CA . LEU A 1 72 ? 9.376 -7.993 -15.448 1.00 58.78 72 LEU A CA 1
ATOM 562 C C . LEU A 1 72 ? 9.761 -9.393 -14.993 1.00 58.78 72 LEU A C 1
ATOM 564 O O . LEU A 1 72 ? 9.389 -9.859 -13.918 1.00 58.78 72 LEU A O 1
ATOM 568 N N . GLU A 1 73 ? 10.396 -10.129 -15.901 1.00 63.94 73 GLU A N 1
ATOM 569 C CA . GLU A 1 73 ? 10.890 -11.459 -15.595 1.00 63.94 73 GLU A CA 1
ATOM 570 C C . GLU A 1 73 ? 12.036 -11.296 -14.597 1.00 63.94 73 GLU A C 1
ATOM 572 O O . GLU A 1 73 ? 13.139 -10.849 -14.924 1.00 63.94 73 GLU A O 1
ATOM 577 N N . HIS A 1 74 ? 11.739 -11.612 -13.340 1.00 74.38 74 HIS A N 1
ATOM 578 C CA . HIS A 1 74 ? 12.720 -11.642 -12.274 1.00 74.38 74 HIS A CA 1
ATOM 579 C C . HIS A 1 74 ? 13.249 -13.058 -12.110 1.00 74.38 74 HIS A C 1
ATOM 581 O O . HIS A 1 74 ? 12.495 -13.976 -11.786 1.00 74.38 74 HIS A O 1
ATOM 587 N N . THR A 1 75 ? 14.558 -13.238 -12.265 1.00 83.00 75 THR A N 1
ATOM 588 C CA . THR A 1 75 ? 15.211 -14.494 -11.881 1.00 83.00 75 THR A CA 1
ATOM 589 C C . THR A 1 75 ? 15.941 -14.300 -10.565 1.00 83.00 75 THR A C 1
ATOM 591 O O . THR A 1 75 ? 16.733 -13.364 -10.429 1.00 83.00 75 THR A O 1
ATOM 594 N N . VAL A 1 76 ? 15.712 -15.208 -9.618 1.00 88.75 76 VAL A N 1
ATOM 595 C CA . VAL A 1 76 ? 16.411 -15.230 -8.332 1.00 88.75 76 VAL A CA 1
ATOM 596 C C . VAL A 1 76 ? 17.323 -16.446 -8.285 1.00 88.75 76 VAL A C 1
ATOM 598 O O . VAL A 1 76 ? 16.881 -17.567 -8.529 1.00 88.75 76 VAL A O 1
ATOM 601 N N . SER A 1 77 ? 18.590 -16.237 -7.943 1.00 88.69 77 SER A N 1
ATOM 602 C CA . SER A 1 77 ? 19.535 -17.316 -7.660 1.00 88.69 77 SER A CA 1
ATOM 603 C C . SER A 1 77 ? 20.156 -17.128 -6.279 1.00 88.69 77 SER A C 1
ATOM 605 O O . SER A 1 77 ? 20.257 -16.018 -5.758 1.00 88.69 77 SER A O 1
ATOM 607 N N . LYS A 1 78 ? 20.529 -18.238 -5.641 1.00 89.81 78 LYS A N 1
ATOM 608 C CA . LYS A 1 78 ? 21.085 -18.253 -4.287 1.00 89.81 78 LYS A CA 1
ATOM 609 C C . LYS A 1 78 ? 22.399 -19.022 -4.275 1.00 89.81 78 LYS A C 1
ATOM 611 O O . LYS A 1 78 ? 22.466 -20.135 -4.787 1.00 89.81 78 LYS A O 1
ATOM 616 N N . THR A 1 79 ? 23.397 -18.444 -3.626 1.00 85.75 79 THR A N 1
ATOM 617 C CA . THR A 1 79 ? 24.634 -19.095 -3.183 1.00 85.75 79 THR A CA 1
ATOM 618 C C . THR A 1 79 ? 24.670 -19.121 -1.650 1.00 85.75 79 THR A C 1
ATOM 620 O O . THR A 1 79 ? 23.781 -18.559 -1.007 1.00 85.75 79 THR A O 1
ATOM 623 N N . ASP A 1 80 ? 25.677 -19.754 -1.040 1.00 84.38 80 ASP A N 1
ATOM 624 C CA . ASP A 1 80 ? 25.748 -19.936 0.424 1.00 84.38 80 ASP A CA 1
ATOM 625 C C . ASP A 1 80 ? 25.570 -18.635 1.221 1.00 84.38 80 ASP A C 1
ATOM 627 O O . ASP A 1 80 ? 24.923 -18.619 2.269 1.00 84.38 80 ASP A O 1
ATOM 631 N N . HIS A 1 81 ? 26.104 -17.525 0.706 1.00 89.81 81 HIS A N 1
ATOM 632 C CA . HIS A 1 81 ? 26.072 -16.232 1.389 1.00 89.81 81 HIS A CA 1
ATOM 633 C C . HIS A 1 81 ? 25.510 -15.090 0.546 1.00 89.81 81 HIS A C 1
ATOM 635 O O . HIS A 1 81 ? 25.525 -13.956 1.012 1.00 89.81 81 HIS A O 1
ATOM 641 N N . LYS A 1 82 ? 25.025 -15.326 -0.679 1.00 91.31 82 LYS A N 1
ATOM 642 C CA . LYS A 1 82 ? 24.474 -14.255 -1.522 1.00 91.31 82 LYS A CA 1
ATOM 643 C C . LYS A 1 82 ? 23.188 -14.685 -2.216 1.00 91.31 82 LYS A C 1
ATOM 645 O O . LYS A 1 82 ? 23.089 -15.798 -2.723 1.00 91.31 82 LYS A O 1
ATOM 650 N N . ILE A 1 83 ? 22.216 -13.784 -2.274 1.00 93.38 83 ILE A N 1
ATOM 651 C CA . ILE A 1 83 ? 21.010 -13.923 -3.094 1.00 93.38 83 ILE A CA 1
ATOM 652 C C . ILE A 1 83 ? 21.100 -12.884 -4.203 1.00 93.38 83 ILE A C 1
ATOM 654 O O . ILE A 1 83 ? 21.235 -11.697 -3.921 1.00 93.38 83 ILE A O 1
ATOM 658 N N . LEU A 1 84 ? 21.054 -13.331 -5.453 1.00 90.75 84 LEU A N 1
ATOM 659 C CA . LEU A 1 84 ? 21.099 -12.475 -6.628 1.00 90.75 84 LEU A CA 1
ATOM 660 C C . LEU A 1 84 ? 19.692 -12.380 -7.210 1.00 90.75 84 LEU A C 1
ATOM 662 O O . LEU A 1 84 ? 19.053 -13.399 -7.469 1.00 90.75 84 LEU A O 1
ATOM 666 N N . ILE A 1 85 ? 19.223 -11.158 -7.426 1.00 90.19 85 ILE A N 1
ATOM 667 C CA . ILE A 1 85 ? 17.926 -10.859 -8.027 1.00 90.19 85 ILE A CA 1
ATOM 668 C C . ILE A 1 85 ? 18.211 -10.090 -9.311 1.00 90.19 85 ILE A C 1
ATOM 670 O O . ILE A 1 85 ? 18.675 -8.954 -9.275 1.00 90.19 85 ILE A O 1
ATOM 674 N N . ASN A 1 86 ? 17.973 -10.724 -10.452 1.00 85.38 86 ASN A N 1
ATOM 675 C CA . ASN A 1 86 ? 18.107 -10.079 -11.750 1.00 85.38 86 ASN A CA 1
ATOM 676 C C . ASN A 1 86 ? 16.737 -9.556 -12.176 1.00 85.38 86 ASN A C 1
ATOM 678 O O . ASN A 1 86 ? 15.800 -10.340 -12.331 1.00 85.38 86 ASN A O 1
ATOM 682 N N . CYS A 1 87 ? 16.631 -8.242 -12.340 1.00 78.12 87 CYS A N 1
ATOM 683 C CA . CYS A 1 87 ? 15.425 -7.565 -12.783 1.00 78.12 87 CYS A CA 1
ATOM 684 C C . CYS A 1 87 ? 15.664 -7.024 -14.195 1.00 78.12 87 CYS A C 1
ATOM 686 O O . CYS A 1 87 ? 16.388 -6.043 -14.373 1.00 78.12 87 CYS A O 1
ATOM 688 N N . GLY A 1 88 ? 15.066 -7.669 -15.199 1.00 67.56 88 GLY A N 1
ATOM 689 C CA . GLY A 1 88 ? 15.092 -7.198 -16.581 1.00 67.56 88 GLY A CA 1
ATOM 690 C C . GLY A 1 88 ? 13.719 -6.701 -17.013 1.00 67.56 88 GLY A C 1
ATOM 691 O O . GLY A 1 88 ? 12.770 -7.477 -17.044 1.00 67.56 88 GLY A O 1
ATOM 692 N N . ALA A 1 89 ? 13.613 -5.425 -17.389 1.00 60.97 89 ALA A N 1
ATOM 693 C CA . ALA A 1 89 ? 12.458 -4.942 -18.141 1.00 60.97 89 ALA A CA 1
ATOM 694 C C . ALA A 1 89 ? 12.624 -5.359 -19.610 1.00 60.97 89 ALA A C 1
ATOM 696 O O . ALA A 1 89 ? 13.630 -5.027 -20.246 1.00 60.97 89 ALA A O 1
ATOM 697 N N . ARG A 1 90 ? 11.662 -6.102 -20.168 1.00 56.22 90 ARG A N 1
ATOM 698 C CA . ARG A 1 90 ? 11.666 -6.462 -21.592 1.00 56.22 90 ARG A CA 1
ATOM 699 C C . ARG A 1 90 ? 11.142 -5.288 -22.425 1.00 56.22 90 ARG A C 1
ATOM 701 O O . ARG A 1 90 ? 10.045 -5.352 -22.961 1.00 56.22 90 ARG A O 1
ATOM 708 N N . GLU A 1 91 ? 11.928 -4.218 -22.545 1.00 55.03 91 GLU A N 1
ATOM 709 C CA . GLU A 1 91 ? 11.599 -3.094 -23.430 1.00 55.03 91 GLU A CA 1
ATOM 710 C C . GLU A 1 91 ? 12.507 -3.023 -24.666 1.00 55.03 91 GLU A C 1
ATOM 712 O O . GLU A 1 91 ? 13.730 -3.193 -24.618 1.00 55.03 91 GLU A O 1
ATOM 717 N N . LEU A 1 92 ? 11.857 -2.782 -25.806 1.00 54.28 92 LEU A N 1
ATOM 718 C CA . LEU A 1 92 ? 12.414 -2.667 -27.149 1.00 54.28 92 LEU A CA 1
ATOM 719 C C . LEU A 1 92 ? 13.275 -1.396 -27.262 1.00 54.28 92 LEU A C 1
ATOM 721 O O . LEU A 1 92 ? 12.812 -0.371 -27.751 1.00 54.28 92 LEU A O 1
ATOM 725 N N . GLY A 1 93 ? 14.527 -1.438 -26.799 1.00 55.69 93 GLY A N 1
ATOM 726 C CA . GLY A 1 93 ? 15.450 -0.322 -27.042 1.00 55.69 93 GLY A CA 1
ATOM 727 C C . GLY A 1 93 ? 16.780 -0.339 -26.298 1.00 55.69 93 GLY A C 1
ATOM 728 O O . GLY A 1 93 ? 17.758 0.150 -26.854 1.00 55.69 93 GLY A O 1
ATOM 729 N N . LYS A 1 94 ? 16.849 -0.909 -25.088 1.00 54.50 94 LYS A N 1
ATOM 730 C CA . LYS A 1 94 ? 18.090 -1.201 -24.337 1.00 54.50 94 LYS A CA 1
ATOM 731 C C . LYS A 1 94 ? 17.718 -1.931 -23.037 1.00 54.50 94 LYS A C 1
ATOM 733 O O . LYS A 1 94 ? 16.967 -1.366 -22.246 1.00 54.50 94 LYS A O 1
ATOM 738 N N . PRO A 1 95 ? 18.225 -3.147 -22.775 1.00 53.25 95 PRO A N 1
ATOM 739 C CA . PRO A 1 95 ? 17.951 -3.826 -21.517 1.00 53.25 95 PRO A CA 1
ATOM 740 C C . PRO A 1 95 ? 18.789 -3.190 -20.400 1.00 53.25 95 PRO A C 1
ATOM 742 O O . PRO A 1 95 ? 19.975 -3.489 -20.271 1.00 53.25 95 PRO A O 1
ATOM 745 N N . ALA A 1 96 ? 18.187 -2.331 -19.576 1.00 55.94 96 ALA A N 1
ATOM 746 C CA . ALA A 1 96 ? 18.760 -2.004 -18.273 1.00 55.94 96 ALA A CA 1
ATOM 747 C C . ALA A 1 96 ? 18.559 -3.227 -17.366 1.00 55.94 96 ALA A C 1
ATOM 749 O O . ALA A 1 96 ? 17.495 -3.423 -16.779 1.00 55.94 96 ALA A O 1
ATOM 750 N N . LYS A 1 97 ? 19.550 -4.123 -17.344 1.00 66.56 97 LYS A N 1
ATOM 751 C CA . LYS A 1 97 ? 19.566 -5.261 -16.422 1.00 66.56 97 LYS A CA 1
ATOM 752 C C . LYS A 1 97 ? 20.073 -4.753 -15.082 1.00 66.56 97 LYS A C 1
ATOM 754 O O . LYS A 1 97 ? 21.275 -4.598 -14.904 1.00 66.56 97 LYS A O 1
ATOM 759 N N . ASN A 1 98 ? 19.165 -4.503 -14.150 1.00 75.31 98 ASN A N 1
ATOM 760 C CA . ASN A 1 98 ? 19.553 -4.173 -12.786 1.00 75.31 98 ASN A CA 1
ATOM 761 C C . ASN A 1 98 ? 19.713 -5.486 -12.015 1.00 75.31 98 ASN A C 1
ATOM 763 O O . ASN A 1 98 ? 18.743 -6.228 -11.839 1.00 75.31 98 ASN A O 1
ATOM 767 N N . MET A 1 99 ? 20.936 -5.792 -11.581 1.00 83.81 99 MET A N 1
ATOM 768 C CA . MET A 1 99 ? 21.206 -6.942 -10.723 1.00 83.81 99 MET A CA 1
ATOM 769 C C . MET A 1 99 ? 21.336 -6.469 -9.278 1.00 83.81 99 MET A C 1
ATOM 771 O O . MET A 1 99 ? 22.172 -5.628 -8.959 1.00 83.81 99 MET A O 1
ATOM 775 N N . PHE A 1 100 ? 20.516 -7.017 -8.392 1.00 89.44 100 PHE A N 1
ATOM 776 C CA . PHE A 1 100 ? 20.559 -6.738 -6.963 1.00 89.44 100 PHE A CA 1
ATOM 777 C C . P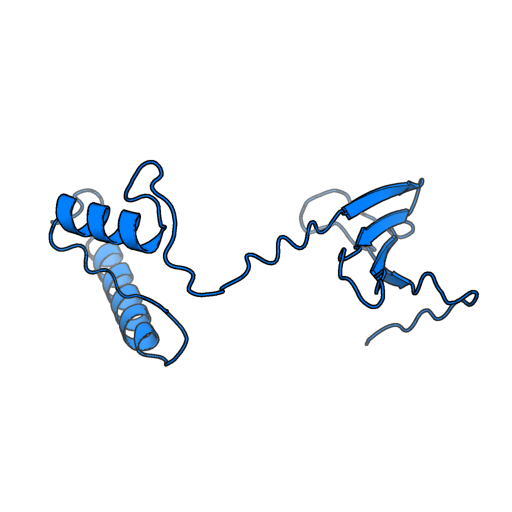HE A 1 100 ? 21.194 -7.908 -6.228 1.00 89.44 100 PHE A C 1
ATOM 779 O O . PHE A 1 100 ? 20.905 -9.068 -6.526 1.00 89.44 100 PHE A O 1
ATOM 786 N N . VAL A 1 101 ? 22.036 -7.613 -5.242 1.00 91.81 101 VAL A N 1
ATOM 787 C CA . VAL A 1 101 ? 22.689 -8.621 -4.413 1.00 91.81 101 VAL A CA 1
ATOM 788 C C . VAL A 1 101 ? 22.364 -8.393 -2.952 1.00 91.81 101 VAL A C 1
ATOM 790 O O . VAL A 1 101 ? 22.631 -7.335 -2.386 1.00 91.81 101 VAL A O 1
ATOM 793 N N . LEU A 1 102 ? 21.819 -9.437 -2.337 1.00 93.25 102 LEU A N 1
ATOM 794 C CA . LEU A 1 102 ? 21.618 -9.553 -0.905 1.00 93.25 102 LEU A CA 1
ATOM 795 C C . LEU A 1 102 ? 22.763 -10.385 -0.324 1.00 93.25 102 LEU A C 1
ATOM 797 O O . LEU A 1 102 ? 22.843 -11.587 -0.569 1.00 93.25 102 LEU A O 1
ATOM 801 N N . ASP A 1 103 ? 23.667 -9.757 0.417 1.00 92.88 103 ASP A N 1
ATOM 802 C CA . ASP A 1 103 ? 24.812 -10.418 1.036 1.00 92.88 103 ASP A CA 1
ATOM 803 C C . ASP A 1 103 ? 24.510 -10.770 2.494 1.00 92.88 103 ASP A C 1
ATOM 805 O O . ASP A 1 103 ? 24.274 -9.908 3.345 1.00 92.88 103 ASP A O 1
ATOM 809 N N . LEU A 1 104 ? 24.511 -12.075 2.742 1.00 92.38 104 LEU A N 1
ATOM 810 C CA . LEU A 1 104 ? 24.193 -12.736 3.995 1.00 92.38 104 LEU A CA 1
ATOM 811 C C . LEU A 1 104 ? 25.449 -13.073 4.812 1.00 92.38 104 LEU A C 1
ATOM 813 O O . LEU A 1 104 ? 25.317 -13.583 5.920 1.00 92.38 104 LEU A O 1
ATOM 817 N N . ALA A 1 105 ? 26.660 -12.801 4.308 1.00 91.44 105 ALA A N 1
ATOM 818 C CA . ALA A 1 105 ? 27.910 -13.232 4.948 1.00 91.44 105 ALA A CA 1
ATOM 819 C C . ALA A 1 105 ? 28.092 -12.708 6.385 1.00 91.44 105 ALA A C 1
ATOM 821 O O . ALA A 1 105 ? 28.772 -13.333 7.195 1.00 91.44 105 ALA A O 1
ATOM 822 N N . LEU A 1 106 ? 27.487 -11.562 6.715 1.00 91.44 106 LEU A N 1
ATOM 823 C CA . LEU A 1 106 ? 27.541 -10.965 8.054 1.00 91.44 106 LEU A CA 1
ATOM 824 C C . LEU A 1 106 ? 26.258 -11.166 8.868 1.00 91.44 106 LEU A C 1
ATOM 826 O O . LEU A 1 106 ? 26.131 -10.577 9.946 1.00 91.44 106 LEU A O 1
ATOM 830 N N . MET A 1 107 ? 25.318 -11.979 8.379 1.00 90.38 107 MET A N 1
ATOM 831 C CA . MET A 1 107 ? 24.039 -12.195 9.045 1.00 90.38 107 MET A CA 1
ATOM 832 C C . MET A 1 107 ? 24.230 -12.832 10.416 1.00 90.38 107 MET A C 1
ATOM 834 O O . MET A 1 107 ? 24.865 -13.875 10.569 1.00 90.38 107 MET A O 1
ATOM 838 N N . LYS A 1 108 ? 23.661 -12.185 11.434 1.00 90.62 108 LYS A N 1
ATOM 839 C CA . LYS A 1 108 ? 23.674 -12.641 12.824 1.00 90.62 108 LYS A CA 1
ATOM 840 C C . LYS A 1 108 ? 22.302 -12.446 13.454 1.00 90.62 108 LYS A C 1
ATOM 842 O O . LYS A 1 108 ? 21.613 -11.462 13.188 1.00 90.62 108 LYS A O 1
ATOM 847 N N . GLY A 1 109 ? 21.957 -13.360 14.359 1.00 86.81 109 GLY A N 1
ATOM 848 C CA . GLY A 1 109 ? 20.622 -13.433 14.950 1.00 86.81 109 GLY A CA 1
ATOM 849 C C . GLY A 1 109 ? 19.603 -14.052 13.986 1.00 86.81 109 GLY A C 1
ATOM 850 O O . GLY A 1 109 ? 19.796 -14.033 12.778 1.00 86.81 109 GLY A O 1
ATOM 851 N N . GLY A 1 110 ? 18.537 -14.638 14.532 1.00 82.06 110 GLY A N 1
ATOM 852 C CA . GLY A 1 110 ? 17.481 -15.289 13.739 1.00 82.06 110 GLY A CA 1
ATOM 853 C C . GLY A 1 110 ? 16.062 -15.043 14.255 1.00 82.06 110 GLY A C 1
ATOM 854 O O . GLY A 1 110 ? 15.105 -15.538 13.673 1.00 82.06 110 GLY A O 1
ATOM 855 N N . ALA A 1 111 ? 15.913 -14.277 15.340 1.00 85.50 111 ALA A N 1
ATOM 856 C CA . ALA A 1 111 ? 14.610 -13.864 15.843 1.00 85.50 111 ALA A CA 1
ATOM 857 C C . ALA A 1 111 ? 14.175 -12.542 15.177 1.00 85.50 111 ALA A C 1
ATOM 859 O O . ALA A 1 111 ? 15.033 -11.679 14.918 1.00 85.50 111 ALA A O 1
ATOM 860 N N . PRO A 1 112 ? 12.866 -12.344 14.940 1.00 82.88 112 PRO A N 1
ATOM 861 C CA . PRO A 1 112 ? 12.320 -11.062 14.503 1.00 82.88 112 PRO A CA 1
ATOM 862 C C . PRO A 1 112 ? 12.836 -9.907 15.379 1.00 82.88 112 PRO A C 1
ATOM 864 O O . PRO A 1 112 ? 12.906 -10.029 16.600 1.00 82.88 112 PRO A O 1
ATOM 867 N N . GLY A 1 113 ? 13.278 -8.809 14.761 1.00 86.31 113 GLY A N 1
ATOM 868 C CA . GLY A 1 113 ? 13.836 -7.637 15.458 1.00 86.31 113 GLY A CA 1
ATOM 869 C C . GLY A 1 113 ? 15.282 -7.769 15.969 1.00 86.31 113 GLY A C 1
ATOM 870 O O . GLY A 1 113 ? 15.882 -6.767 16.347 1.00 86.31 113 GLY A O 1
ATOM 871 N N . ARG A 1 114 ? 15.882 -8.968 15.949 1.00 89.31 114 ARG A N 1
ATOM 872 C CA . ARG A 1 114 ? 17.279 -9.211 16.376 1.00 89.31 114 ARG A CA 1
ATOM 873 C C . ARG A 1 114 ? 18.211 -9.609 15.224 1.00 89.31 114 ARG A C 1
ATOM 875 O O . ARG A 1 114 ? 19.404 -9.810 15.441 1.00 89.31 114 ARG A O 1
ATOM 882 N N . THR A 1 115 ? 17.676 -9.715 14.011 1.00 90.75 115 THR A N 1
ATOM 883 C CA . THR A 1 115 ? 18.446 -10.033 12.801 1.00 90.75 115 THR A CA 1
ATOM 884 C C . THR A 1 115 ? 19.218 -8.797 12.338 1.00 90.75 115 THR A C 1
ATOM 886 O O . THR A 1 115 ? 18.636 -7.726 12.182 1.00 90.75 115 THR A O 1
ATOM 889 N N . ARG A 1 116 ? 20.538 -8.923 12.160 1.00 89.56 116 ARG A N 1
ATOM 890 C CA . ARG A 1 116 ? 21.437 -7.834 11.732 1.00 89.56 116 ARG A CA 1
ATOM 891 C C . ARG A 1 116 ? 22.456 -8.357 10.720 1.00 89.56 116 ARG A C 1
ATOM 893 O O . ARG A 1 116 ? 22.710 -9.555 10.678 1.00 89.56 116 ARG A O 1
ATOM 900 N N . GLY A 1 117 ? 23.081 -7.452 9.968 1.00 90.06 117 GLY A N 1
ATOM 901 C CA . GLY A 1 117 ? 24.188 -7.790 9.063 1.00 90.06 117 GLY A CA 1
ATOM 902 C C . GLY A 1 117 ? 23.778 -8.186 7.643 1.00 90.06 117 GLY A C 1
ATOM 903 O O . GLY A 1 117 ? 24.618 -8.683 6.899 1.00 90.06 117 GLY A O 1
ATOM 904 N N . LEU A 1 118 ? 22.522 -7.936 7.258 1.00 91.69 118 LEU A N 1
ATOM 905 C CA . LEU A 1 118 ? 22.080 -8.020 5.868 1.00 91.69 118 LEU A CA 1
ATOM 906 C C . LEU A 1 118 ? 22.629 -6.818 5.103 1.00 91.69 118 LEU A C 1
ATOM 908 O O . LEU A 1 118 ? 22.371 -5.681 5.502 1.00 91.69 118 LEU A O 1
ATOM 912 N N . ARG A 1 119 ? 23.359 -7.051 4.013 1.00 92.25 119 ARG A N 1
ATOM 913 C CA . ARG A 1 119 ? 23.771 -5.979 3.097 1.00 92.25 119 ARG A CA 1
ATOM 914 C C . ARG A 1 119 ? 23.040 -6.112 1.771 1.00 92.25 119 ARG A C 1
ATOM 916 O O . ARG A 1 119 ? 22.818 -7.223 1.300 1.00 92.25 119 ARG A O 1
ATOM 923 N N . PHE A 1 120 ? 22.701 -4.979 1.172 1.00 91.94 120 PHE A N 1
ATOM 924 C CA . PHE A 1 120 ? 22.039 -4.894 -0.124 1.00 91.94 120 PHE A CA 1
ATOM 925 C C . PHE A 1 120 ? 22.803 -3.910 -1.004 1.00 91.94 120 PHE A C 1
ATOM 927 O O . PHE A 1 120 ? 23.111 -2.810 -0.551 1.00 91.94 120 PHE A O 1
ATOM 934 N N . TYR A 1 121 ? 23.126 -4.313 -2.229 1.00 89.50 121 TYR A N 1
ATOM 935 C CA . TYR A 1 121 ? 23.794 -3.458 -3.208 1.00 89.50 121 TYR A CA 1
ATOM 9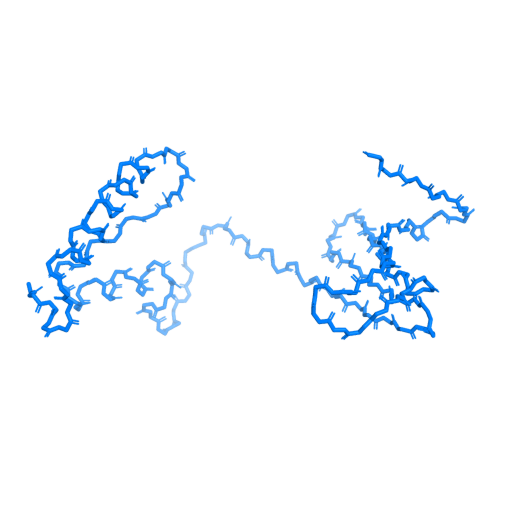36 C C . TYR A 1 121 ? 23.416 -3.862 -4.633 1.00 89.50 121 TYR A C 1
ATOM 938 O O . TYR A 1 121 ? 23.007 -4.997 -4.886 1.00 89.50 121 TYR A O 1
ATOM 946 N N . THR A 1 122 ? 23.543 -2.926 -5.568 1.00 87.88 122 THR A N 1
ATOM 947 C CA . THR A 1 122 ? 23.364 -3.166 -7.002 1.00 87.88 122 THR A CA 1
ATOM 948 C C . THR A 1 122 ? 24.697 -3.499 -7.656 1.00 87.88 122 THR A C 1
ATOM 950 O O . THR A 1 122 ? 25.736 -2.983 -7.258 1.00 87.88 122 THR A O 1
ATOM 953 N N . ILE A 1 123 ? 24.667 -4.358 -8.668 1.00 81.50 123 ILE A N 1
ATOM 954 C CA . ILE A 1 123 ? 25.801 -4.633 -9.546 1.00 81.50 123 ILE A CA 1
ATOM 955 C C . ILE A 1 123 ? 25.349 -4.325 -10.968 1.00 81.50 123 ILE A C 1
ATOM 957 O O . ILE A 1 123 ? 24.287 -4.787 -11.393 1.00 81.50 123 ILE A O 1
ATOM 961 N N . ASP A 1 124 ? 26.161 -3.572 -11.702 1.00 75.75 124 ASP A N 1
ATOM 962 C CA . ASP A 1 124 ? 25.981 -3.426 -13.139 1.00 75.75 124 ASP A CA 1
ATOM 963 C C . ASP A 1 124 ? 26.538 -4.686 -13.828 1.00 75.75 124 ASP A C 1
ATOM 965 O O . ASP A 1 124 ? 27.734 -4.964 -13.737 1.00 75.75 124 ASP A O 1
ATOM 969 N N . PRO A 1 125 ? 25.711 -5.496 -14.509 1.00 63.84 125 PRO A N 1
ATOM 970 C CA . PRO A 1 125 ? 26.189 -6.692 -15.197 1.00 63.84 125 PRO A CA 1
ATOM 971 C C . PRO A 1 125 ? 27.129 -6.380 -16.374 1.00 63.84 125 PRO A C 1
ATOM 973 O O . PRO A 1 125 ? 27.695 -7.311 -16.946 1.00 63.84 125 PRO A O 1
ATOM 976 N N . SER A 1 126 ? 27.279 -5.107 -16.759 1.00 60.12 126 SER A N 1
ATOM 977 C CA . SER A 1 126 ? 28.222 -4.652 -17.781 1.00 60.12 126 SER A CA 1
ATOM 978 C C . SER A 1 126 ? 29.565 -4.159 -17.227 1.00 60.12 126 SER A C 1
ATOM 980 O O . SER A 1 126 ? 30.514 -4.026 -18.005 1.00 60.12 126 SER A O 1
ATOM 982 N N . SER A 1 127 ? 29.703 -3.967 -15.907 1.00 56.72 127 SER A N 1
ATOM 983 C CA . SER A 1 127 ? 30.986 -3.626 -15.292 1.00 56.72 127 SER A CA 1
ATOM 984 C C . SER A 1 127 ? 31.747 -4.891 -14.875 1.00 56.72 127 SER A C 1
ATOM 986 O O . SER A 1 127 ? 31.491 -5.535 -13.859 1.00 56.72 127 SER A O 1
ATOM 988 N N . ASN A 1 128 ? 32.770 -5.243 -15.654 1.00 48.22 128 ASN A N 1
ATOM 989 C CA . ASN A 1 128 ? 33.867 -6.067 -15.148 1.00 48.22 128 ASN A CA 1
ATOM 990 C C . ASN A 1 128 ? 34.716 -5.197 -14.200 1.00 48.22 128 ASN A C 1
ATOM 992 O O . ASN A 1 128 ? 35.785 -4.721 -14.572 1.00 48.22 128 ASN A O 1
ATOM 996 N N . GLY A 1 129 ? 34.224 -4.932 -12.990 1.00 43.50 129 GLY A N 1
ATOM 997 C CA . GLY A 1 129 ? 34.942 -4.103 -12.025 1.00 43.50 129 GLY A CA 1
ATOM 998 C C . GLY A 1 129 ? 34.129 -3.834 -10.768 1.00 43.50 129 GLY A C 1
ATOM 999 O O . GLY A 1 129 ? 33.012 -3.336 -10.837 1.00 43.50 129 GLY A O 1
ATOM 1000 N N . PHE A 1 130 ? 34.692 -4.224 -9.628 1.00 49.38 130 PHE A N 1
ATOM 1001 C CA . PHE A 1 130 ? 34.142 -4.038 -8.293 1.00 49.38 130 PHE A CA 1
ATOM 1002 C C . PHE A 1 130 ? 34.062 -2.555 -7.924 1.00 49.38 130 PHE A C 1
ATOM 1004 O O . PHE A 1 130 ? 35.054 -2.017 -7.450 1.00 49.38 130 PHE A O 1
ATOM 1011 N N . ASP A 1 131 ? 32.882 -1.951 -8.011 1.00 41.88 131 ASP A N 1
ATOM 1012 C CA . ASP A 1 131 ? 32.623 -0.664 -7.365 1.00 41.88 131 ASP A CA 1
ATOM 1013 C C . ASP A 1 131 ? 31.490 -0.838 -6.350 1.00 41.88 131 ASP A C 1
ATOM 1015 O O . ASP A 1 131 ? 30.299 -0.824 -6.658 1.00 41.88 131 ASP A O 1
ATOM 1019 N N . ALA A 1 132 ? 31.892 -1.098 -5.105 1.00 41.28 132 ALA A N 1
ATOM 1020 C CA . ALA A 1 132 ? 31.012 -1.071 -3.949 1.00 41.28 132 ALA A CA 1
ATOM 1021 C C . ALA A 1 132 ? 30.892 0.380 -3.471 1.00 41.28 132 ALA A C 1
ATOM 1023 O O . ALA A 1 132 ? 31.634 0.810 -2.589 1.00 41.28 132 ALA A O 1
ATOM 1024 N N . GLU A 1 133 ? 29.966 1.138 -4.052 1.00 38.09 133 GLU A N 1
ATOM 1025 C CA . GLU A 1 133 ? 29.629 2.460 -3.531 1.00 38.09 133 GLU A CA 1
ATOM 1026 C C . GLU A 1 133 ? 28.633 2.299 -2.375 1.00 38.09 133 GLU A C 1
ATOM 1028 O O . GLU A 1 133 ? 27.449 2.005 -2.548 1.00 38.09 133 GLU A O 1
ATOM 1033 N N . ALA A 1 134 ? 29.164 2.398 -1.156 1.00 35.97 134 ALA A N 1
ATOM 1034 C CA . ALA A 1 134 ? 28.379 2.468 0.063 1.00 35.97 134 ALA A CA 1
ATOM 1035 C C . ALA A 1 134 ? 27.729 3.855 0.149 1.00 35.97 134 ALA A C 1
ATOM 1037 O O . ALA A 1 134 ? 28.408 4.846 0.409 1.00 35.97 134 ALA A O 1
ATOM 1038 N N . LEU A 1 135 ? 26.415 3.918 -0.060 1.00 38.03 135 LEU A N 1
ATOM 1039 C CA . LEU A 1 135 ? 25.636 5.115 0.245 1.00 38.03 135 LEU A CA 1
ATOM 1040 C C . LEU A 1 135 ? 25.523 5.254 1.771 1.00 38.03 135 LEU A C 1
ATOM 1042 O O . LEU A 1 135 ? 25.005 4.358 2.446 1.00 38.03 135 LEU A O 1
ATOM 1046 N N . SER A 1 136 ? 26.082 6.356 2.282 1.00 40.09 136 SER A N 1
ATOM 1047 C CA . SER A 1 136 ? 26.012 6.802 3.679 1.00 40.09 136 SER A CA 1
ATOM 1048 C C . SER A 1 136 ? 24.727 7.558 3.989 1.00 40.09 136 SER A C 1
ATOM 1050 O O . SER A 1 136 ? 24.134 8.143 3.058 1.00 40.09 136 SER A O 1
#

Organism: NCBI:txid2727405

Foldseek 3Di:
DPPPPDDPVRVVVVVVVVVVVVVVVPPPPPDPDDQDPPDPVVSVCVVCVVVVNNDDDDDDDDPPPPPLPQVQDWDWDDDPFKIKIWTWRPDDDDTQTKIKIWGRPQWDDDDPPPTDDTDIDIDRPPDPDDDPDDDD